Protein AF-A0AA88QWC1-F1 (afdb_monomer)

pLDDT: mean 78.71, std 14.69, range [38.91, 93.38]

Foldseek 3Di:
DLVLLVVLLVVQLVQLDPVPDDSVVLVVVLLVVLLVCLVVQCVLADDDPVSPDSSVSSVVLSSNLSSVVSVLLCLVVVPQQDVPNPANVDPVNVVVVLVVQVDQNDDGQVVSSVSVVVSGPSPPDDPVVSVCSSCVVVVVVCVVPDPDRRPSD

Mean predicted aligned error: 7.95 Å

InterPro domains:
  IPR004158 Protein of unknown function DUF247, plant [PF03140] (1-144)
  IPR004158 Protein of unknown function DUF247, plant [PTHR31170] (1-139)

Solvent-accessible surface area (backbone atoms only — not comparable to full-atom values): 9064 Å² total; per-residue (Å²): 108,69,69,56,31,50,53,35,21,52,58,40,49,68,64,48,52,57,99,85,59,63,68,65,58,60,50,47,55,53,45,52,60,38,40,79,38,30,67,68,50,52,69,72,48,78,98,56,84,89,55,78,46,52,67,64,42,16,52,51,52,49,38,56,38,34,21,51,54,35,53,37,48,41,58,72,69,62,54,70,50,54,94,84,35,74,41,78,59,28,70,66,53,34,51,51,53,56,51,55,75,68,46,71,92,80,60,78,47,51,66,57,44,51,56,55,50,72,63,41,77,74,71,87,63,55,72,67,55,38,52,47,68,72,39,46,83,56,50,77,74,41,80,88,65,73,98,62,85,73,76,87,80

Structure (mmCIF, N/CA/C/O backbone):
data_AF-A0AA88QWC1-F1
#
_entry.id   AF-A0AA88QWC1-F1
#
loop_
_atom_site.group_PDB
_atom_site.id
_atom_site.type_symbol
_atom_site.label_atom_id
_atom_site.label_alt_id
_atom_site.label_comp_id
_atom_site.label_asym_id
_atom_site.label_entity_id
_atom_site.label_seq_id
_atom_site.pdbx_PDB_ins_code
_atom_site.Cartn_x
_atom_site.Cartn_y
_atom_site.Cartn_z
_atom_site.occupancy
_atom_site.B_iso_or_equiv
_atom_site.auth_seq_id
_atom_site.auth_comp_id
_atom_site.auth_asym_id
_atom_site.auth_ato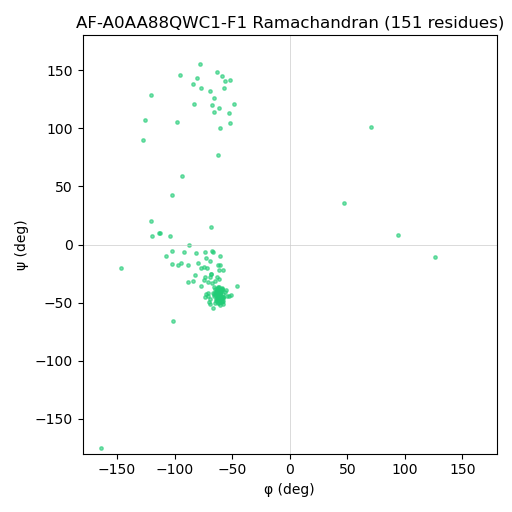m_id
_atom_site.pdbx_PDB_model_num
ATOM 1 N N . MET A 1 1 ? 11.759 3.095 7.508 1.00 86.38 1 MET A N 1
ATOM 2 C CA . MET A 1 1 ? 10.662 2.894 6.537 1.00 86.38 1 MET A CA 1
ATOM 3 C C . MET A 1 1 ? 9.615 1.939 7.098 1.00 86.38 1 MET A C 1
ATOM 5 O O . MET A 1 1 ? 8.462 2.332 7.184 1.00 86.38 1 MET A O 1
ATOM 9 N N . GLU A 1 2 ? 10.008 0.759 7.582 1.00 88.00 2 GLU A N 1
ATOM 10 C CA . GLU A 1 2 ? 9.081 -0.244 8.145 1.00 88.00 2 GLU A CA 1
ATOM 11 C C . GLU A 1 2 ? 8.137 0.273 9.246 1.00 88.00 2 GLU A C 1
ATOM 13 O O . GLU A 1 2 ? 6.931 0.049 9.178 1.00 88.00 2 GLU A O 1
ATOM 18 N N . ASP A 1 3 ? 8.624 1.062 10.208 1.00 89.56 3 ASP A N 1
ATOM 19 C CA . ASP A 1 3 ? 7.745 1.628 11.249 1.00 89.56 3 ASP A CA 1
ATOM 20 C C . ASP A 1 3 ? 6.702 2.607 10.688 1.00 89.56 3 ASP A C 1
ATOM 22 O O . ASP A 1 3 ? 5.582 2.697 11.193 1.00 89.56 3 ASP A O 1
ATOM 26 N N . GLN A 1 4 ? 7.045 3.325 9.613 1.00 88.94 4 GLN A N 1
ATOM 27 C CA . GLN A 1 4 ? 6.109 4.233 8.948 1.00 88.94 4 GLN A CA 1
ATOM 28 C C . GLN A 1 4 ? 5.032 3.448 8.201 1.00 88.94 4 GLN A C 1
ATOM 30 O O . GLN A 1 4 ? 3.854 3.781 8.323 1.00 88.94 4 GLN A O 1
ATOM 35 N N . LYS A 1 5 ? 5.404 2.360 7.514 1.00 91.06 5 LYS A N 1
ATOM 36 C CA . LYS A 1 5 ? 4.440 1.453 6.874 1.00 91.06 5 LYS A CA 1
ATOM 37 C C . LYS A 1 5 ? 3.454 0.876 7.887 1.00 91.06 5 LYS A C 1
ATOM 39 O O . LYS A 1 5 ? 2.246 0.927 7.660 1.00 91.06 5 LYS A O 1
ATOM 44 N N . LYS A 1 6 ? 3.946 0.413 9.042 1.00 91.56 6 LYS A N 1
ATOM 45 C CA . LYS A 1 6 ? 3.102 -0.080 10.145 1.00 91.56 6 LYS A CA 1
ATOM 46 C C . LYS A 1 6 ? 2.172 1.007 10.684 1.00 91.56 6 LYS A C 1
ATOM 48 O O . LYS A 1 6 ? 0.986 0.759 10.851 1.00 91.56 6 LYS A O 1
ATOM 53 N N . SER A 1 7 ? 2.676 2.226 10.892 1.00 91.00 7 SER A N 1
ATOM 54 C CA . SER A 1 7 ? 1.867 3.370 11.344 1.00 91.00 7 SER A CA 1
ATOM 55 C C . SER A 1 7 ? 0.727 3.707 10.371 1.00 91.00 7 SER A C 1
ATOM 57 O O . SER A 1 7 ? -0.426 3.877 10.776 1.00 91.00 7 SER A O 1
ATOM 59 N N . TYR A 1 8 ? 1.023 3.750 9.071 1.00 91.25 8 TYR A N 1
ATOM 60 C CA . TYR A 1 8 ? 0.027 3.968 8.021 1.00 91.25 8 TYR A CA 1
ATOM 61 C C . TYR A 1 8 ? -0.984 2.817 7.951 1.00 91.25 8 TYR A C 1
ATOM 63 O O . TYR A 1 8 ? -2.186 3.069 7.900 1.00 91.25 8 TYR A O 1
ATOM 71 N N . THR A 1 9 ? -0.512 1.572 8.043 1.00 90.88 9 THR A N 1
ATOM 72 C CA . THR A 1 9 ? -1.355 0.369 8.089 1.00 90.88 9 THR A CA 1
ATOM 73 C C . THR A 1 9 ? -2.336 0.423 9.256 1.00 90.88 9 THR A C 1
ATOM 75 O O . THR A 1 9 ? -3.541 0.324 9.040 1.00 90.88 9 THR A O 1
ATOM 78 N N . SER A 1 10 ? -1.866 0.695 10.477 1.00 88.88 10 SER A N 1
ATOM 79 C CA . SER A 1 10 ? -2.739 0.866 11.645 1.00 88.88 10 SER A CA 1
ATOM 80 C C . SER A 1 10 ? -3.754 1.991 11.444 1.00 88.88 10 SER A C 1
ATOM 82 O O . SER A 1 10 ? -4.915 1.863 11.834 1.00 88.88 10 SER A O 1
ATOM 84 N N . SER A 1 11 ? -3.350 3.089 10.795 1.00 88.12 11 SER A N 1
ATOM 85 C CA . SER A 1 11 ? -4.269 4.183 10.492 1.00 88.12 11 SER A CA 1
ATOM 86 C C . SER A 1 11 ? -5.352 3.772 9.495 1.00 88.12 11 SER A C 1
ATOM 88 O O . SER A 1 11 ? -6.485 4.224 9.655 1.00 88.12 11 SER A O 1
ATOM 90 N N . LEU A 1 12 ? -5.035 2.935 8.503 1.00 87.94 12 LEU A N 1
ATOM 91 C CA . LEU A 1 12 ? -6.021 2.380 7.578 1.00 87.94 12 LEU A CA 1
ATOM 92 C C . LEU A 1 12 ? -6.981 1.447 8.301 1.00 87.94 12 LEU A C 1
ATOM 94 O O . LEU A 1 12 ? -8.186 1.685 8.277 1.00 87.94 12 LEU A O 1
ATOM 98 N N . LEU A 1 13 ? -6.442 0.447 8.998 1.00 86.06 13 LEU A N 1
ATOM 99 C CA . LEU A 1 13 ? -7.225 -0.574 9.690 1.00 86.06 13 LEU A CA 1
ATOM 100 C C . LEU A 1 13 ? -8.167 0.038 10.733 1.00 86.06 13 LEU A C 1
ATOM 102 O O . LEU A 1 13 ? -9.333 -0.336 10.781 1.00 86.06 13 LEU A O 1
ATOM 106 N N . SER A 1 14 ? -7.731 1.065 11.474 1.00 84.00 14 SER A N 1
ATOM 107 C CA . SER A 1 14 ? -8.594 1.766 12.445 1.00 84.00 14 SER A CA 1
ATOM 108 C C . SER A 1 14 ? -9.832 2.438 11.836 1.00 84.00 14 SER A C 1
ATOM 110 O O . SER A 1 14 ? -10.752 2.783 12.569 1.00 84.00 14 SER A O 1
ATOM 112 N N . ARG A 1 15 ? -9.856 2.651 10.513 1.00 79.38 15 ARG A N 1
ATOM 113 C CA . ARG A 1 15 ? -11.019 3.185 9.787 1.00 79.38 15 ARG A CA 1
ATOM 114 C C . ARG A 1 15 ? -11.817 2.126 9.040 1.00 79.38 15 ARG A C 1
ATOM 116 O O . ARG A 1 15 ? -12.917 2.438 8.609 1.00 79.38 15 ARG A O 1
ATOM 123 N N . VAL A 1 16 ? -11.251 0.941 8.822 1.00 72.62 16 VAL A N 1
ATOM 124 C CA . VAL A 1 16 ? -11.936 -0.192 8.181 1.00 72.62 16 VAL A CA 1
ATOM 125 C C . VAL A 1 16 ? -12.766 -0.968 9.199 1.00 72.62 16 VAL A C 1
ATOM 127 O O . VAL A 1 16 ? -13.812 -1.499 8.856 1.00 72.62 16 VAL A O 1
ATOM 130 N N . ILE A 1 17 ? -12.312 -1.000 10.448 1.00 68.56 17 ILE A N 1
ATOM 131 C CA . ILE A 1 17 ? -12.942 -1.749 11.531 1.00 68.56 17 ILE A CA 1
ATOM 132 C C . ILE A 1 17 ? -14.077 -0.902 12.115 1.00 68.56 17 ILE A C 1
ATOM 134 O O . ILE A 1 17 ? -13.846 0.222 12.572 1.00 68.56 17 ILE A O 1
ATOM 138 N N . GLU A 1 18 ? -15.306 -1.424 12.083 1.00 62.50 18 GLU A N 1
ATOM 139 C CA . GLU A 1 18 ? -16.457 -0.739 12.672 1.00 62.50 18 GLU A CA 1
ATOM 140 C C . GLU A 1 18 ? -16.292 -0.582 14.197 1.00 62.50 18 GLU A C 1
ATOM 142 O O . GLU A 1 18 ? -15.693 -1.440 14.857 1.00 62.50 18 GLU A O 1
ATOM 147 N N . PRO A 1 19 ? -16.839 0.489 14.806 1.00 52.12 19 PRO A N 1
ATOM 148 C CA . PRO A 1 19 ? -16.830 0.645 16.255 1.00 52.12 19 PRO A CA 1
ATOM 149 C C . PRO A 1 19 ? -17.582 -0.515 16.935 1.00 52.12 19 PRO A C 1
ATOM 151 O O . PRO A 1 19 ? -18.808 -0.504 17.012 1.00 52.12 19 PRO A O 1
ATOM 154 N N . GLY A 1 20 ? -16.850 -1.506 17.452 1.00 54.16 20 GLY A N 1
ATOM 155 C CA . GLY A 1 20 ? -17.410 -2.653 18.181 1.00 54.16 20 GLY A CA 1
ATOM 156 C C . GLY A 1 20 ? -17.004 -4.030 17.650 1.00 54.16 20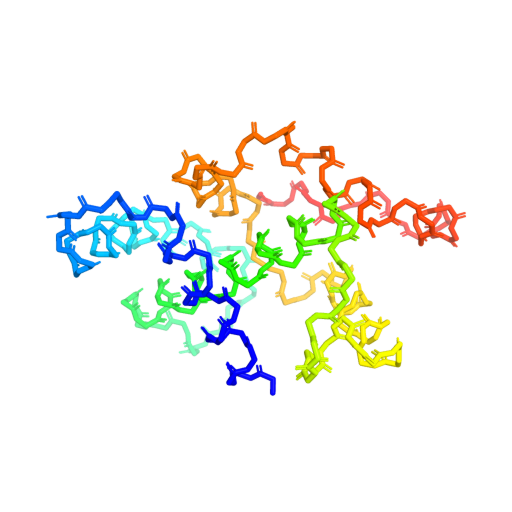 GLY A C 1
ATOM 157 O O . GLY A 1 20 ? -17.222 -5.021 18.345 1.00 54.16 20 GLY A O 1
ATOM 158 N N . GLU A 1 21 ? -16.379 -4.107 16.476 1.00 61.41 21 GLU A N 1
ATOM 159 C CA . GLU A 1 21 ? -15.810 -5.349 15.951 1.00 61.41 21 GLU A CA 1
ATOM 160 C C . GLU A 1 21 ? -14.400 -5.566 16.525 1.00 61.41 21 GLU A C 1
ATOM 162 O O . GLU A 1 21 ? -13.613 -4.625 16.667 1.00 61.41 21 GLU A O 1
ATOM 167 N N . THR A 1 22 ? -14.059 -6.798 16.918 1.00 60.75 22 THR A N 1
ATOM 168 C CA . THR A 1 22 ? -12.709 -7.087 17.423 1.00 60.75 22 THR A CA 1
ATOM 169 C C . THR A 1 22 ? -11.705 -6.950 16.286 1.00 60.75 22 THR A C 1
ATOM 171 O O . THR A 1 22 ? -11.783 -7.694 15.307 1.00 60.75 22 THR A O 1
ATOM 174 N N . THR A 1 23 ? -10.737 -6.045 16.455 1.00 68.38 23 THR A N 1
ATOM 175 C CA . THR A 1 23 ? -9.652 -5.749 15.504 1.00 68.38 23 THR A CA 1
ATOM 176 C C . THR A 1 23 ? -8.989 -6.998 14.933 1.00 68.38 23 THR A C 1
A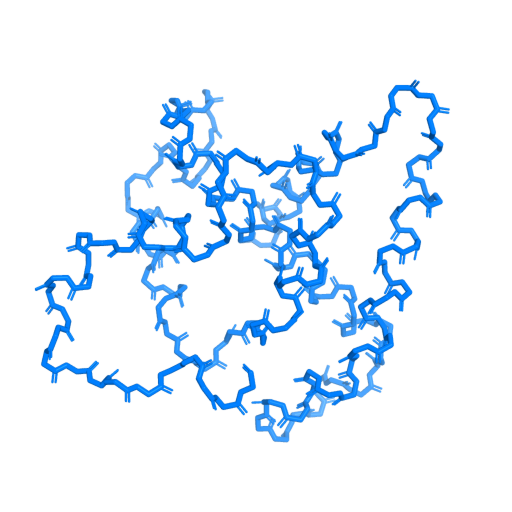TOM 178 O O . THR A 1 23 ? -8.652 -7.041 13.754 1.00 68.38 23 THR A O 1
ATOM 181 N N . ASP A 1 24 ? -8.862 -8.038 15.750 1.00 75.00 24 ASP A N 1
ATOM 182 C CA . ASP A 1 24 ? -8.120 -9.246 15.407 1.00 75.00 24 ASP A CA 1
ATOM 183 C C . ASP A 1 24 ? -8.865 -10.134 14.401 1.00 75.00 24 ASP A C 1
ATOM 185 O O . ASP A 1 24 ? -8.231 -10.791 13.581 1.00 75.00 24 ASP A O 1
ATOM 189 N N . ALA A 1 25 ? -10.203 -10.136 14.417 1.00 80.19 25 ALA A N 1
ATOM 190 C CA . ALA A 1 25 ? -11.005 -10.951 13.503 1.00 80.19 25 ALA A CA 1
ATOM 191 C C . ALA A 1 25 ? -10.999 -10.376 12.079 1.00 80.19 25 ALA A C 1
ATOM 193 O O . ALA A 1 25 ? -10.763 -11.114 11.126 1.00 80.19 25 ALA A O 1
ATOM 194 N N . ALA A 1 26 ? -11.181 -9.058 11.946 1.00 78.62 26 ALA A N 1
ATOM 195 C CA . ALA A 1 26 ? -11.133 -8.368 10.658 1.00 78.62 26 ALA A CA 1
ATOM 196 C C . ALA A 1 26 ? -9.728 -8.421 10.039 1.00 78.62 26 ALA A C 1
ATOM 198 O O . ALA A 1 26 ? -9.578 -8.700 8.850 1.00 78.62 26 ALA A O 1
ATOM 199 N N . ILE A 1 27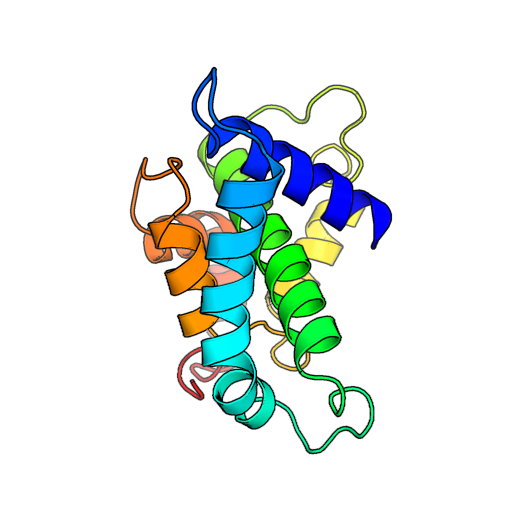 ? -8.683 -8.213 10.852 1.00 81.19 27 ILE A N 1
ATOM 200 C CA . ILE A 1 27 ? -7.295 -8.366 10.397 1.00 81.19 27 ILE A CA 1
ATOM 201 C C . ILE A 1 27 ? -7.054 -9.797 9.929 1.00 81.19 27 ILE A C 1
ATOM 203 O O . ILE A 1 27 ? -6.507 -9.985 8.849 1.00 81.19 27 ILE A O 1
ATOM 207 N N . LYS A 1 28 ? -7.505 -10.799 10.692 1.00 85.75 28 LYS A N 1
ATOM 208 C CA . LYS A 1 28 ? -7.367 -12.201 10.303 1.00 85.75 28 LYS A CA 1
ATOM 209 C C . LYS A 1 28 ? -8.085 -12.512 8.989 1.00 85.75 28 LYS A C 1
ATOM 211 O O . LYS A 1 28 ? -7.479 -13.141 8.134 1.00 85.75 28 LYS A O 1
ATOM 216 N N . GLU A 1 29 ? -9.317 -12.041 8.792 1.00 87.38 29 GLU A N 1
ATOM 217 C CA . GLU A 1 29 ? -10.040 -12.255 7.530 1.00 87.38 29 GLU A CA 1
ATOM 218 C C . GLU A 1 29 ? -9.278 -11.664 6.335 1.00 87.38 29 GLU A C 1
ATOM 220 O O . GLU A 1 29 ? -9.144 -12.310 5.294 1.00 87.38 29 GLU A O 1
ATOM 225 N N . ILE A 1 30 ? -8.761 -10.440 6.475 1.00 87.62 30 ILE A N 1
ATOM 226 C CA . ILE A 1 30 ? -7.978 -9.798 5.417 1.00 87.62 30 ILE A CA 1
ATOM 227 C C . ILE A 1 30 ? -6.691 -10.592 5.168 1.00 87.62 30 ILE A C 1
ATOM 229 O O . ILE A 1 30 ? -6.392 -10.894 4.013 1.00 87.62 30 ILE A O 1
ATOM 233 N N . THR A 1 31 ? -5.964 -10.971 6.223 1.00 89.31 31 THR A N 1
ATOM 234 C CA . THR A 1 31 ? -4.744 -11.785 6.124 1.00 89.31 31 THR A CA 1
ATOM 235 C C . THR A 1 31 ? -5.010 -13.113 5.425 1.00 89.31 31 THR A C 1
ATOM 237 O O . THR A 1 31 ? -4.262 -13.453 4.515 1.00 89.31 31 THR A O 1
ATOM 240 N N . ASP A 1 32 ? -6.087 -13.822 5.770 1.00 91.88 32 ASP A N 1
ATOM 241 C CA . ASP A 1 32 ? -6.454 -15.099 5.149 1.00 91.88 32 ASP A CA 1
ATOM 242 C C . ASP A 1 32 ? -6.705 -14.920 3.634 1.00 91.88 32 ASP A C 1
ATOM 244 O O . ASP A 1 32 ? -6.191 -15.691 2.826 1.00 91.88 32 ASP A O 1
ATOM 248 N N . LYS A 1 33 ? -7.373 -13.836 3.202 1.00 91.62 33 LYS A N 1
ATOM 249 C CA . LYS A 1 33 ? -7.560 -13.559 1.758 1.00 91.62 33 LYS A CA 1
ATOM 250 C C . LYS A 1 33 ? -6.273 -13.170 1.030 1.00 91.62 33 LYS A C 1
ATOM 252 O O . LYS A 1 33 ? -6.183 -13.364 -0.185 1.00 91.62 33 LYS A O 1
ATOM 257 N N . ILE A 1 34 ? -5.300 -12.580 1.725 1.00 92.75 34 ILE A N 1
ATOM 258 C CA . ILE A 1 34 ? -3.971 -12.322 1.151 1.00 92.75 34 ILE A CA 1
ATOM 259 C C . ILE A 1 34 ? -3.145 -13.607 1.107 1.00 92.75 34 ILE A C 1
ATOM 261 O O . ILE A 1 34 ? -2.434 -13.831 0.129 1.00 92.75 34 ILE A O 1
ATOM 265 N N . LEU A 1 35 ? -3.287 -14.479 2.104 1.00 93.38 35 LEU A N 1
ATOM 266 C CA . LEU A 1 35 ? -2.654 -15.791 2.139 1.00 93.38 35 LEU A CA 1
ATOM 267 C C . LEU A 1 35 ? -3.119 -16.666 0.970 1.00 93.38 35 LEU A C 1
ATOM 269 O O . LEU A 1 35 ? -2.283 -17.231 0.270 1.00 93.38 35 LEU A O 1
ATOM 273 N N . ASP A 1 36 ? -4.418 -16.663 0.659 1.00 93.19 36 ASP A N 1
ATOM 274 C CA . ASP A 1 36 ? -4.983 -17.332 -0.526 1.00 93.19 36 ASP A CA 1
ATOM 275 C C . ASP A 1 36 ? -4.366 -16.843 -1.851 1.00 93.19 36 ASP A C 1
ATOM 277 O O . ASP A 1 36 ? -4.409 -17.528 -2.871 1.00 93.19 36 ASP A O 1
ATOM 281 N N . LYS A 1 37 ? -3.786 -15.641 -1.841 1.00 89.75 37 LYS A N 1
ATOM 282 C CA . LYS A 1 37 ? -3.157 -14.971 -2.984 1.00 89.75 37 LYS A CA 1
ATOM 283 C C . LYS A 1 37 ? -1.633 -15.045 -2.961 1.00 89.75 37 LYS A C 1
ATOM 285 O O . LYS A 1 37 ? -1.002 -14.607 -3.922 1.00 89.75 37 LYS A O 1
ATOM 290 N N . ALA A 1 38 ? -1.035 -15.586 -1.900 1.00 88.88 38 ALA A N 1
ATOM 291 C CA . ALA A 1 38 ? 0.406 -15.580 -1.675 1.00 88.88 38 ALA A CA 1
ATOM 292 C C . ALA A 1 38 ? 1.166 -16.315 -2.787 1.00 88.88 38 ALA A C 1
ATOM 294 O O . ALA A 1 38 ? 2.153 -15.796 -3.300 1.00 88.88 38 ALA A O 1
ATOM 295 N N . ALA A 1 39 ? 0.690 -17.481 -3.228 1.00 87.38 39 ALA A N 1
ATOM 296 C CA . ALA A 1 39 ? 1.349 -18.240 -4.291 1.00 87.38 39 ALA A CA 1
ATOM 297 C C . ALA A 1 39 ? 1.365 -17.478 -5.630 1.00 87.38 39 ALA A C 1
ATOM 299 O O . ALA A 1 39 ? 2.4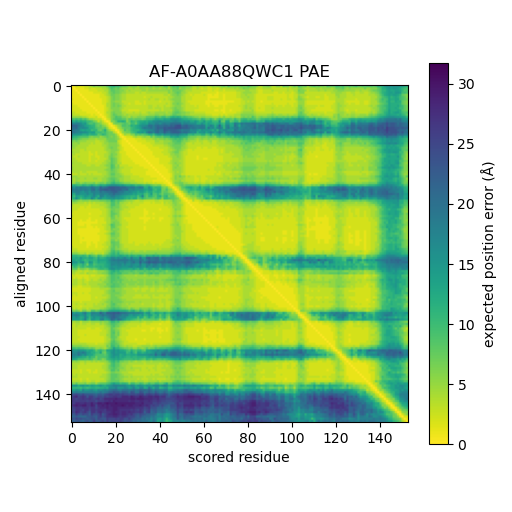20 -17.330 -6.254 1.00 87.38 39 ALA A O 1
ATOM 300 N N . ASP A 1 40 ? 0.216 -16.929 -6.035 1.00 87.88 40 ASP A N 1
ATOM 301 C CA . ASP A 1 40 ? 0.096 -16.125 -7.255 1.00 87.88 40 ASP A CA 1
ATOM 302 C C . ASP A 1 40 ? 0.950 -14.857 -7.156 1.00 87.88 40 ASP A C 1
ATOM 304 O O . ASP A 1 40 ? 1.668 -14.498 -8.092 1.00 87.88 40 ASP A O 1
ATOM 308 N N . ALA A 1 41 ? 0.938 -14.201 -5.994 1.00 88.19 41 ALA A N 1
ATOM 309 C CA . ALA A 1 41 ? 1.714 -12.992 -5.766 1.00 88.19 41 ALA A CA 1
ATOM 310 C C . ALA A 1 41 ? 3.211 -13.286 -5.825 1.00 88.19 41 ALA A C 1
ATOM 312 O O . ALA A 1 41 ? 3.951 -12.543 -6.462 1.00 88.19 41 ALA A O 1
ATOM 313 N N . ARG A 1 42 ? 3.654 -14.412 -5.259 1.00 86.25 42 ARG A N 1
ATOM 314 C CA . ARG A 1 42 ? 5.045 -14.867 -5.315 1.00 86.25 42 ARG A CA 1
ATOM 315 C C . ARG A 1 42 ? 5.498 -15.119 -6.749 1.00 86.25 42 ARG A C 1
ATOM 317 O O . ARG A 1 42 ? 6.626 -14.777 -7.085 1.00 86.25 42 ARG A O 1
ATOM 324 N N . SER A 1 43 ? 4.619 -15.640 -7.609 1.00 84.88 43 SER A N 1
ATOM 325 C CA . SER A 1 43 ? 4.926 -15.863 -9.031 1.00 84.88 43 SER A CA 1
ATOM 326 C C . SER A 1 43 ? 5.242 -14.573 -9.807 1.00 84.88 43 SER A C 1
ATOM 328 O O . SER A 1 43 ? 5.861 -14.626 -10.871 1.00 84.88 43 SER A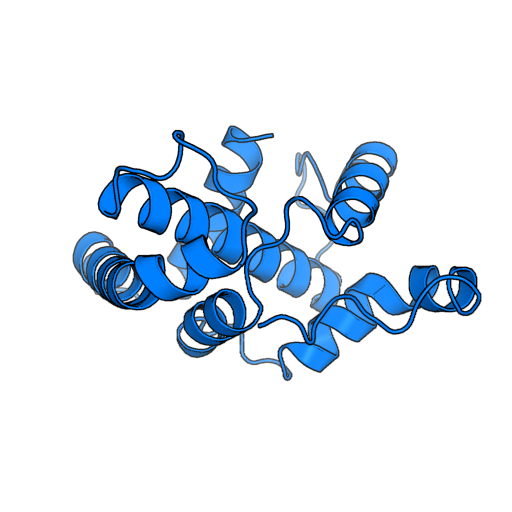 O 1
ATOM 330 N N . CYS A 1 44 ? 4.869 -13.409 -9.262 1.00 82.94 44 CYS A N 1
ATOM 331 C CA . CYS A 1 44 ? 5.187 -12.103 -9.833 1.00 82.94 44 CYS A CA 1
ATOM 332 C C . CYS A 1 44 ? 6.639 -11.672 -9.570 1.00 82.94 44 CYS A C 1
ATOM 334 O O . CYS A 1 44 ? 7.153 -10.805 -10.281 1.00 82.94 44 CYS A O 1
ATOM 336 N N . TYR A 1 45 ? 7.296 -12.259 -8.566 1.00 79.88 45 TYR A N 1
ATOM 337 C CA . TYR A 1 45 ? 8.673 -11.953 -8.195 1.00 79.88 45 TYR A CA 1
ATOM 338 C C . TYR A 1 45 ? 9.634 -12.940 -8.864 1.00 79.88 45 TYR A C 1
ATOM 340 O O . TYR A 1 45 ? 9.324 -14.116 -9.066 1.00 79.88 45 TYR A O 1
ATOM 348 N N . ALA A 1 46 ? 10.831 -12.467 -9.224 1.00 73.69 46 ALA A N 1
ATOM 349 C CA . ALA A 1 46 ? 11.907 -13.373 -9.620 1.00 73.69 46 ALA A CA 1
ATOM 350 C C . ALA A 1 46 ? 12.201 -14.333 -8.455 1.00 73.69 46 ALA A C 1
ATOM 352 O O . ALA A 1 46 ? 12.089 -13.925 -7.306 1.00 73.69 46 ALA A O 1
ATOM 353 N N . ALA A 1 47 ? 12.561 -15.589 -8.742 1.00 62.50 47 ALA A N 1
ATOM 354 C CA . ALA A 1 47 ? 12.729 -16.625 -7.722 1.00 62.50 47 ALA A CA 1
ATOM 355 C C . ALA A 1 47 ? 13.655 -16.167 -6.574 1.00 62.50 47 ALA A C 1
ATOM 357 O O . ALA A 1 47 ? 14.878 -16.119 -6.726 1.00 62.50 47 ALA A O 1
ATOM 358 N N . THR A 1 48 ? 13.061 -15.837 -5.427 1.00 62.44 48 THR A N 1
ATOM 359 C CA . THR A 1 48 ? 13.740 -15.391 -4.208 1.00 62.44 48 THR A CA 1
ATOM 360 C C . THR A 1 48 ? 13.413 -16.352 -3.070 1.00 62.44 48 THR A C 1
ATOM 362 O O . THR A 1 48 ? 12.257 -16.651 -2.793 1.00 62.44 48 THR A O 1
ATOM 365 N N . HIS A 1 49 ? 14.456 -16.829 -2.389 1.00 59.47 49 HIS A N 1
ATOM 366 C CA . HIS A 1 49 ? 14.346 -17.792 -1.285 1.00 59.47 49 HIS A CA 1
ATOM 367 C C . HIS A 1 49 ? 13.780 -17.144 -0.002 1.00 59.47 49 HIS A C 1
ATOM 369 O O . HIS A 1 49 ? 13.422 -17.823 0.952 1.00 59.47 49 HIS A O 1
ATOM 375 N N . GLU A 1 50 ? 13.688 -15.810 0.040 1.00 59.78 50 GLU A N 1
ATOM 376 C CA . GLU A 1 50 ? 13.131 -15.045 1.167 1.00 59.78 50 GLU A CA 1
ATOM 377 C C . GLU A 1 50 ? 11.600 -15.135 1.264 1.00 59.78 50 GLU A C 1
ATOM 379 O O . GLU A 1 50 ? 11.013 -14.645 2.228 1.00 59.78 50 GLU A O 1
ATOM 384 N N . LEU A 1 51 ? 10.951 -15.763 0.278 1.00 66.19 51 LEU A N 1
ATOM 385 C CA . LEU A 1 51 ? 9.499 -15.851 0.175 1.00 66.19 51 LEU A CA 1
ATOM 386 C C . LEU A 1 51 ? 8.947 -17.227 0.564 1.00 66.19 51 LEU A C 1
ATOM 388 O O . LEU A 1 51 ? 7.755 -17.430 0.389 1.00 66.19 51 LEU A O 1
ATOM 392 N N . ASP A 1 52 ? 9.749 -18.158 1.084 1.00 73.75 52 ASP A N 1
ATOM 393 C CA . ASP A 1 52 ? 9.325 -19.555 1.315 1.00 73.75 52 ASP A CA 1
ATOM 394 C C . ASP A 1 52 ? 8.287 -19.735 2.447 1.00 73.75 52 ASP A C 1
ATOM 396 O O . ASP A 1 52 ? 7.653 -20.784 2.545 1.00 73.75 52 ASP A O 1
ATOM 400 N N . ASP A 1 53 ? 8.074 -18.716 3.286 1.00 87.56 53 ASP A N 1
ATOM 401 C CA . ASP A 1 53 ? 7.033 -18.695 4.322 1.00 87.56 53 ASP A CA 1
ATOM 402 C C . ASP A 1 53 ? 5.800 -17.927 3.821 1.00 87.56 53 ASP A C 1
ATOM 404 O O . ASP A 1 53 ? 5.814 -16.696 3.730 1.00 87.56 53 ASP A O 1
ATOM 408 N N . ASP A 1 54 ? 4.730 -18.655 3.486 1.00 86.19 54 ASP A N 1
ATOM 409 C CA . ASP A 1 54 ? 3.473 -18.089 2.980 1.00 86.19 54 ASP A CA 1
ATOM 410 C C . ASP A 1 54 ? 2.825 -17.101 3.957 1.00 86.19 54 ASP A C 1
ATOM 412 O O . ASP A 1 54 ? 2.310 -16.070 3.525 1.00 86.19 54 ASP A O 1
ATOM 416 N N . ILE A 1 55 ? 2.875 -17.382 5.263 1.00 88.69 55 ILE A N 1
ATOM 417 C CA . ILE A 1 55 ? 2.246 -16.536 6.284 1.00 88.69 55 ILE A CA 1
ATOM 418 C C . ILE A 1 55 ? 3.003 -15.219 6.366 1.00 88.69 55 ILE A C 1
ATOM 420 O O . ILE A 1 55 ? 2.415 -14.146 6.231 1.00 88.69 55 ILE A O 1
ATOM 424 N N . ARG A 1 56 ? 4.327 -15.295 6.511 1.00 87.88 56 ARG A N 1
ATOM 425 C CA . ARG A 1 56 ? 5.172 -14.102 6.571 1.00 87.88 56 ARG A CA 1
ATOM 426 C C . ARG A 1 56 ? 5.100 -13.296 5.275 1.00 87.88 56 ARG A C 1
ATOM 428 O O . ARG A 1 56 ? 5.110 -12.068 5.315 1.00 87.88 56 ARG A O 1
ATOM 435 N N . PHE A 1 57 ? 5.009 -13.961 4.125 1.00 88.94 57 PHE A N 1
ATOM 436 C CA . PHE A 1 57 ? 4.839 -13.284 2.843 1.00 88.94 57 PHE A CA 1
ATOM 437 C C . PHE A 1 57 ? 3.493 -12.563 2.746 1.00 88.94 57 PHE A C 1
ATOM 439 O O . PHE A 1 57 ? 3.454 -11.396 2.353 1.00 88.94 57 PHE A O 1
ATOM 446 N N . ALA A 1 58 ? 2.404 -13.207 3.168 1.00 90.69 58 ALA A N 1
ATOM 447 C CA . ALA A 1 58 ? 1.088 -12.583 3.216 1.00 90.69 58 ALA A CA 1
ATOM 448 C C . ALA A 1 58 ? 1.057 -11.369 4.160 1.00 90.69 58 ALA A C 1
ATOM 450 O O . ALA A 1 58 ? 0.496 -10.333 3.804 1.00 90.69 58 ALA A O 1
ATOM 451 N N . GLU A 1 59 ? 1.713 -11.447 5.322 1.00 90.44 59 GLU A N 1
ATOM 452 C CA . GLU A 1 59 ? 1.863 -10.311 6.240 1.00 90.44 59 GLU A CA 1
ATOM 453 C C . GLU A 1 59 ? 2.619 -9.140 5.594 1.00 90.44 59 GLU A C 1
ATOM 455 O O . GLU A 1 59 ? 2.198 -7.988 5.729 1.00 90.44 59 GLU A O 1
ATOM 460 N N . MET A 1 60 ? 3.700 -9.416 4.855 1.00 90.56 60 MET A N 1
ATOM 461 C CA . MET A 1 60 ? 4.443 -8.383 4.121 1.00 90.56 60 MET A CA 1
ATOM 462 C C . MET A 1 60 ? 3.567 -7.715 3.054 1.00 90.56 60 MET A C 1
ATOM 464 O O . MET A 1 60 ? 3.488 -6.487 3.011 1.00 90.56 60 MET A O 1
ATOM 468 N N . LEU A 1 61 ? 2.842 -8.504 2.253 1.00 91.44 61 LEU A N 1
ATOM 469 C CA . LEU A 1 61 ? 1.902 -7.995 1.247 1.00 91.44 61 LEU A CA 1
ATOM 470 C C . LEU A 1 61 ? 0.785 -7.145 1.869 1.00 91.44 61 LEU A C 1
ATOM 472 O O . LEU A 1 61 ? 0.405 -6.114 1.308 1.00 91.44 61 LEU A O 1
ATOM 476 N N . LEU A 1 62 ? 0.265 -7.555 3.029 1.00 91.94 62 LEU A N 1
ATOM 477 C CA . LEU A 1 62 ? -0.769 -6.819 3.752 1.00 91.94 62 LEU A CA 1
ATOM 478 C C . LEU A 1 62 ? -0.247 -5.465 4.234 1.00 91.94 62 LEU A C 1
ATOM 480 O O . LEU A 1 62 ? -0.897 -4.448 3.988 1.00 91.94 62 LEU A O 1
ATOM 484 N N . VAL A 1 63 ? 0.911 -5.435 4.900 1.00 92.44 63 VAL A N 1
ATOM 485 C CA . VAL A 1 63 ? 1.502 -4.198 5.439 1.00 92.44 63 VAL A CA 1
ATOM 486 C C . VAL A 1 63 ? 1.861 -3.233 4.315 1.00 92.44 63 VAL A C 1
ATOM 488 O O . VAL A 1 63 ? 1.490 -2.058 4.366 1.00 92.44 63 VAL A O 1
ATOM 491 N N . ASP A 1 64 ? 2.540 -3.717 3.277 1.00 91.56 64 ASP A N 1
ATOM 492 C CA . ASP A 1 64 ? 2.934 -2.872 2.155 1.00 91.56 64 ASP A CA 1
ATOM 493 C C . ASP A 1 64 ? 1.698 -2.362 1.397 1.00 91.56 64 ASP A C 1
ATOM 495 O O . ASP A 1 64 ? 1.633 -1.192 1.010 1.00 91.56 64 ASP A O 1
ATOM 499 N N . GLY A 1 65 ? 0.670 -3.200 1.237 1.00 91.81 65 GLY A N 1
ATOM 500 C CA . GLY A 1 65 ? -0.532 -2.838 0.497 1.00 91.81 65 GLY A CA 1
ATOM 501 C C . GLY A 1 65 ? -1.398 -1.844 1.258 1.00 91.81 65 GLY A C 1
ATOM 502 O O . GLY A 1 65 ? -1.839 -0.844 0.689 1.00 91.81 65 GLY A O 1
ATOM 503 N N . CYS A 1 66 ? -1.575 -2.048 2.564 1.00 92.00 66 CYS A N 1
ATOM 504 C CA . CYS A 1 66 ? -2.265 -1.094 3.427 1.00 92.00 66 CYS A CA 1
ATOM 505 C C . CYS A 1 66 ? -1.525 0.247 3.495 1.00 92.00 66 CYS A C 1
ATOM 507 O O . CYS A 1 66 ? -2.164 1.300 3.477 1.00 92.00 66 CYS A O 1
ATOM 509 N N . PHE A 1 67 ? -0.189 0.229 3.526 1.00 92.62 67 PHE A N 1
ATOM 510 C CA . PHE A 1 67 ? 0.618 1.442 3.450 1.00 92.62 67 PHE A CA 1
ATOM 511 C C . PHE A 1 67 ? 0.347 2.232 2.162 1.00 92.62 67 PHE A C 1
ATOM 513 O O . PHE A 1 67 ? 0.067 3.431 2.234 1.00 92.62 67 PHE A O 1
ATOM 520 N N . ILE A 1 68 ? 0.381 1.568 0.999 1.00 91.81 68 ILE A N 1
ATOM 521 C CA . ILE A 1 68 ? 0.119 2.209 -0.298 1.00 91.81 68 ILE A CA 1
ATOM 522 C C . ILE A 1 68 ? -1.293 2.793 -0.330 1.00 91.81 68 ILE A C 1
ATOM 524 O O . ILE A 1 68 ? -1.460 3.966 -0.663 1.00 91.81 68 ILE A O 1
ATOM 528 N N . LEU A 1 69 ? -2.308 2.013 0.052 1.00 91.12 69 LEU A N 1
ATOM 529 C CA . LEU A 1 69 ? -3.698 2.473 0.051 1.00 91.12 69 LEU A CA 1
ATOM 530 C C . LEU A 1 69 ? -3.909 3.675 0.978 1.00 91.12 69 LEU A C 1
ATOM 532 O O . LEU A 1 69 ? -4.595 4.626 0.600 1.00 91.12 69 LEU A O 1
ATOM 536 N N . GLU A 1 70 ? -3.285 3.680 2.157 1.00 91.31 70 GLU A N 1
ATOM 537 C CA . GLU A 1 70 ? -3.374 4.819 3.068 1.00 91.31 70 GLU A CA 1
ATOM 538 C C . GLU A 1 70 ? -2.698 6.071 2.507 1.00 91.31 70 GLU A C 1
ATOM 540 O O . GLU A 1 70 ? -3.229 7.180 2.604 1.00 91.31 70 GLU A O 1
ATOM 545 N N . LEU A 1 71 ? -1.526 5.904 1.895 1.00 91.12 71 LEU A N 1
ATOM 546 C CA . LEU A 1 71 ? -0.799 7.005 1.279 1.00 91.12 71 LEU A CA 1
ATOM 547 C C . LEU A 1 71 ? -1.607 7.629 0.129 1.00 91.12 71 LEU A C 1
ATOM 549 O O . LEU A 1 71 ? -1.736 8.855 0.060 1.00 91.12 71 LEU A O 1
ATOM 553 N N . LEU A 1 72 ? -2.199 6.790 -0.730 1.00 89.38 72 LEU A N 1
ATOM 554 C CA . LEU A 1 72 ? -3.088 7.203 -1.818 1.00 89.38 72 LEU A CA 1
ATOM 555 C C . LEU A 1 72 ? -4.320 7.955 -1.291 1.00 89.38 72 LEU A C 1
ATOM 557 O O . LEU A 1 72 ? -4.665 9.024 -1.801 1.00 89.38 72 LEU A O 1
ATOM 561 N N . TYR A 1 73 ? -4.957 7.432 -0.243 1.00 88.75 73 TYR A N 1
ATOM 562 C CA . TYR A 1 73 ? -6.132 8.051 0.360 1.00 88.75 73 TYR A CA 1
ATOM 563 C C . TYR A 1 73 ? -5.840 9.437 0.941 1.00 88.75 73 TYR A C 1
ATOM 565 O O . TYR A 1 73 ? -6.550 10.403 0.641 1.00 88.75 73 TYR A O 1
ATOM 573 N N . ARG A 1 74 ? -4.785 9.558 1.757 1.00 88.50 74 ARG A N 1
ATOM 574 C CA . ARG A 1 74 ? -4.395 10.838 2.371 1.00 88.50 74 ARG A CA 1
ATOM 575 C C . ARG A 1 74 ? -4.060 11.886 1.317 1.00 88.50 74 ARG A C 1
ATOM 577 O O . ARG A 1 74 ? -4.488 13.035 1.442 1.00 88.50 74 ARG A O 1
ATOM 584 N N . TRP A 1 75 ? -3.367 11.480 0.250 1.00 86.75 75 TRP A N 1
ATOM 585 C CA . TRP A 1 75 ? -3.108 12.344 -0.900 1.00 86.75 75 TRP A CA 1
ATOM 586 C C . TRP A 1 75 ? -4.406 12.848 -1.535 1.00 86.75 75 TRP A C 1
ATOM 588 O O . TRP A 1 75 ? -4.569 14.051 -1.744 1.00 86.75 75 TRP A O 1
ATOM 598 N N . GLN A 1 76 ? -5.361 11.948 -1.796 1.00 85.00 76 GLN A N 1
ATOM 599 C CA . GLN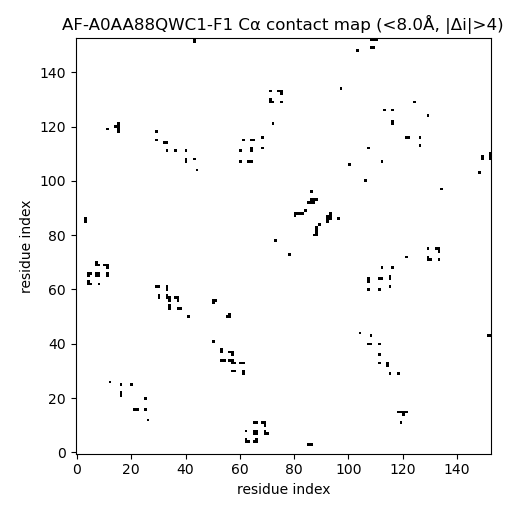 A 1 76 ? -6.627 12.314 -2.427 1.00 85.00 76 GLN A CA 1
ATOM 600 C C . GLN A 1 76 ? -7.447 13.280 -1.567 1.00 85.00 76 GLN A C 1
ATOM 602 O O . GLN A 1 76 ? -8.015 14.248 -2.080 1.00 85.00 76 GLN A O 1
ATOM 607 N N . LYS A 1 77 ? -7.495 13.050 -0.253 1.00 83.50 77 LYS A N 1
ATOM 608 C CA . LYS A 1 77 ? -8.189 13.940 0.684 1.00 83.50 77 LYS A CA 1
ATOM 609 C C . LYS A 1 77 ? -7.539 15.315 0.803 1.00 83.50 77 LYS A C 1
ATOM 611 O O . LYS A 1 77 ? -8.124 16.180 1.452 1.00 83.50 77 LYS A O 1
ATOM 616 N N . LYS A 1 78 ? -6.374 15.526 0.170 1.00 75.31 78 LYS A N 1
ATOM 617 C CA . LYS A 1 78 ? -5.499 16.680 0.401 1.00 75.31 78 LYS A CA 1
ATOM 618 C C . LYS A 1 78 ? -5.305 16.889 1.897 1.00 75.31 78 LYS A C 1
ATOM 620 O O . LYS A 1 78 ? -5.289 18.028 2.362 1.00 75.31 78 LYS A O 1
ATOM 625 N N . ASP A 1 79 ? -5.244 15.780 2.639 1.00 69.44 79 ASP A N 1
ATOM 626 C CA . ASP A 1 79 ? -5.098 15.841 4.078 1.00 69.44 79 ASP A CA 1
ATOM 627 C C . ASP A 1 79 ? -3.764 16.536 4.323 1.00 69.44 79 ASP A C 1
ATOM 629 O O . ASP A 1 79 ? -2.717 16.088 3.839 1.00 69.44 79 ASP A O 1
ATOM 633 N N . HIS A 1 80 ? -3.813 17.705 4.965 1.00 62.44 80 HIS A N 1
ATOM 634 C CA . HIS A 1 80 ? -2.586 18.391 5.321 1.00 62.44 80 HIS A CA 1
ATOM 635 C C . HIS A 1 80 ? -1.785 17.417 6.177 1.00 62.44 80 HIS A C 1
ATOM 637 O O . HIS A 1 80 ? -2.380 16.792 7.061 1.00 62.44 80 HIS A O 1
ATOM 643 N N . PRO A 1 81 ? -0.472 17.258 5.930 1.00 68.75 81 PRO A N 1
ATOM 644 C CA . PRO A 1 81 ? 0.322 16.317 6.692 1.00 68.75 81 PRO A CA 1
ATOM 645 C C . PRO A 1 81 ? 0.045 16.544 8.169 1.00 68.75 81 PRO A C 1
ATOM 647 O O . PRO A 1 81 ? 0.214 17.665 8.668 1.00 68.75 81 PRO A O 1
ATOM 650 N N . LYS A 1 82 ? -0.447 15.506 8.857 1.00 68.38 82 LYS A N 1
ATOM 651 C CA . LYS A 1 82 ? -0.651 15.599 10.301 1.00 68.38 82 LYS A CA 1
ATOM 652 C C . LYS A 1 82 ? 0.659 16.090 10.901 1.00 68.38 82 LYS A C 1
ATOM 654 O O . LYS A 1 82 ? 1.736 15.720 10.432 1.00 68.38 82 LYS A O 1
ATOM 659 N N . LYS A 1 83 ? 0.590 16.947 11.917 1.00 67.56 83 LYS A N 1
ATOM 660 C CA . LYS A 1 83 ? 1.797 17.446 12.582 1.00 67.56 83 LYS A CA 1
ATOM 661 C C . LYS A 1 83 ? 2.658 16.246 13.006 1.00 67.56 83 LYS A C 1
ATOM 663 O O . LYS A 1 83 ? 2.230 15.468 13.852 1.00 67.56 83 LYS A O 1
ATOM 668 N N . GLY A 1 84 ? 3.837 16.097 12.398 1.00 72.50 84 GLY A N 1
ATOM 669 C CA . GLY A 1 84 ? 4.734 14.958 12.626 1.00 72.50 84 GLY A CA 1
ATOM 670 C C . GLY A 1 84 ? 4.611 13.778 11.648 1.00 72.50 84 GLY A C 1
ATOM 671 O O . GLY A 1 84 ? 5.240 12.755 11.896 1.00 72.50 84 GLY A O 1
ATOM 672 N N . ASP A 1 85 ? 3.849 13.880 10.552 1.00 84.81 85 ASP A N 1
ATOM 673 C CA . ASP A 1 85 ? 3.852 12.863 9.489 1.00 84.81 85 ASP A CA 1
ATOM 674 C C . ASP A 1 85 ? 5.221 12.831 8.794 1.00 84.81 85 ASP A C 1
ATOM 676 O O . ASP A 1 85 ? 5.631 13.801 8.154 1.00 84.81 85 ASP A O 1
ATOM 680 N N . ALA A 1 86 ? 5.941 11.717 8.938 1.00 86.62 86 ALA A N 1
ATOM 681 C CA . ALA A 1 86 ? 7.313 11.595 8.459 1.00 86.62 86 ALA A CA 1
ATOM 682 C C . ALA A 1 86 ? 7.428 11.519 6.928 1.00 86.62 86 ALA A C 1
ATOM 684 O O . ALA A 1 86 ? 8.508 11.782 6.400 1.00 86.62 86 ALA A O 1
ATOM 685 N N . ILE A 1 87 ? 6.348 11.151 6.227 1.00 89.38 87 ILE A N 1
ATOM 686 C CA . ILE A 1 87 ? 6.346 10.987 4.770 1.00 89.38 87 ILE A CA 1
ATOM 687 C C . ILE A 1 87 ? 5.698 12.209 4.133 1.00 89.38 87 ILE A C 1
ATOM 689 O O . ILE A 1 87 ? 6.387 12.993 3.492 1.00 89.38 87 ILE A O 1
ATOM 693 N N . LEU A 1 88 ? 4.400 12.434 4.351 1.00 87.81 88 LEU A N 1
ATOM 694 C CA . LEU A 1 88 ? 3.689 13.546 3.709 1.00 87.81 88 LEU A CA 1
ATOM 695 C C . LEU A 1 88 ? 4.161 14.913 4.224 1.00 87.81 88 LEU A C 1
ATOM 697 O O . LEU A 1 88 ? 4.067 15.906 3.506 1.00 87.81 88 LEU A O 1
ATOM 701 N N . GLY A 1 89 ? 4.688 14.975 5.451 1.00 87.31 89 GLY A N 1
ATOM 702 C CA . GLY A 1 89 ? 5.211 16.203 6.053 1.00 87.31 89 GLY A CA 1
ATOM 703 C C . GLY A 1 89 ? 6.633 16.559 5.619 1.00 87.31 89 GLY A C 1
ATOM 704 O O . GLY A 1 89 ? 7.106 17.645 5.951 1.00 87.31 89 GLY A O 1
ATOM 705 N N . ASN A 1 90 ? 7.315 15.679 4.878 1.00 89.69 90 ASN A N 1
ATOM 706 C CA . ASN A 1 90 ? 8.668 15.901 4.383 1.00 89.69 90 ASN A CA 1
ATOM 707 C C . ASN A 1 90 ? 8.717 15.702 2.865 1.00 89.69 90 ASN A C 1
ATOM 709 O O . ASN A 1 90 ? 8.698 14.579 2.373 1.00 89.69 90 ASN A O 1
ATOM 713 N N . THR A 1 91 ? 8.843 16.802 2.121 1.00 87.50 91 THR A N 1
ATOM 714 C CA . THR A 1 91 ? 8.826 16.792 0.651 1.00 87.50 91 THR A CA 1
ATOM 715 C C . THR A 1 91 ? 9.861 15.852 0.031 1.00 87.50 91 THR A C 1
ATOM 717 O O . THR A 1 91 ? 9.546 15.204 -0.960 1.00 87.50 91 THR A O 1
ATOM 720 N N . LEU A 1 92 ? 11.075 15.760 0.585 1.00 89.06 92 LEU A N 1
ATOM 721 C CA . LEU A 1 92 ? 12.120 14.895 0.023 1.00 89.06 92 LEU A CA 1
ATOM 722 C C . LEU A 1 92 ? 11.771 13.420 0.230 1.00 89.06 92 LEU A C 1
ATOM 724 O O . LEU A 1 92 ? 11.713 12.671 -0.737 1.00 89.06 92 LEU A O 1
ATOM 728 N N . VAL A 1 93 ? 11.411 13.043 1.461 1.00 91.06 93 VAL A N 1
ATOM 729 C CA . VAL A 1 93 ? 10.995 11.667 1.786 1.00 91.06 93 VAL A CA 1
ATOM 730 C C . VAL A 1 93 ? 9.757 11.268 0.989 1.00 91.06 93 VAL A C 1
ATOM 732 O O . VAL A 1 93 ? 9.681 10.154 0.481 1.00 91.06 93 VAL A O 1
ATOM 735 N N . PHE A 1 94 ? 8.789 12.176 0.843 1.00 89.50 94 PHE A N 1
ATOM 736 C CA . PHE A 1 94 ? 7.623 11.945 0.003 1.00 89.50 94 PHE A CA 1
ATOM 737 C C . PHE A 1 94 ? 8.017 11.657 -1.445 1.00 89.50 94 PHE A C 1
ATOM 739 O O . PHE A 1 94 ? 7.519 10.691 -2.011 1.00 89.50 94 PHE A O 1
ATOM 746 N N . LEU A 1 95 ? 8.888 12.473 -2.050 1.00 87.81 95 LEU A N 1
ATOM 747 C CA . LEU A 1 95 ? 9.332 12.274 -3.431 1.00 87.81 95 LEU A CA 1
ATOM 748 C C . LEU A 1 95 ? 10.098 10.960 -3.605 1.00 87.81 95 LEU A C 1
ATOM 750 O O . LEU A 1 95 ? 9.847 10.268 -4.590 1.00 87.81 95 LEU A O 1
ATOM 754 N N . ASP A 1 96 ? 10.946 10.595 -2.644 1.00 88.44 96 ASP A N 1
ATOM 755 C CA . ASP A 1 96 ? 11.673 9.323 -2.641 1.00 88.44 96 ASP A CA 1
ATOM 756 C C . ASP A 1 96 ? 10.698 8.140 -2.592 1.00 88.44 96 ASP A C 1
ATOM 758 O O . ASP A 1 96 ? 10.724 7.278 -3.467 1.00 88.44 96 ASP A O 1
ATOM 762 N N . VAL A 1 97 ? 9.745 8.151 -1.649 1.00 89.69 97 VAL A N 1
ATOM 763 C CA . VAL A 1 97 ? 8.687 7.127 -1.553 1.00 89.69 97 VAL A CA 1
ATOM 764 C C . VAL A 1 97 ? 7.871 7.067 -2.843 1.00 89.69 97 VAL A C 1
ATOM 766 O O . VAL A 1 97 ? 7.599 5.991 -3.367 1.00 89.69 97 VAL A O 1
ATOM 769 N N . ARG A 1 98 ? 7.481 8.220 -3.392 1.00 87.19 98 ARG A N 1
ATOM 770 C CA . ARG A 1 98 ? 6.704 8.299 -4.634 1.00 87.19 98 ARG A CA 1
ATOM 771 C C . ARG A 1 98 ? 7.478 7.721 -5.820 1.00 87.19 98 ARG A C 1
ATOM 773 O O . ARG A 1 98 ? 6.869 7.113 -6.696 1.00 87.19 98 ARG A O 1
ATOM 780 N N . HIS A 1 99 ? 8.791 7.939 -5.873 1.00 85.19 99 HIS A N 1
ATOM 781 C CA . HIS A 1 99 ? 9.664 7.409 -6.913 1.00 85.19 99 HIS A CA 1
ATOM 782 C C . HIS A 1 99 ? 9.852 5.896 -6.771 1.00 85.19 99 HIS A C 1
ATOM 784 O O . HIS A 1 99 ? 9.719 5.188 -7.767 1.00 85.19 99 HIS A O 1
ATOM 790 N N . ASP A 1 100 ? 10.075 5.399 -5.555 1.00 85.44 100 ASP A N 1
ATOM 791 C CA . ASP A 1 100 ? 10.147 3.963 -5.265 1.00 85.44 100 ASP A CA 1
ATOM 792 C C . ASP A 1 100 ? 8.852 3.253 -5.667 1.00 85.44 100 ASP A C 1
ATOM 794 O O . ASP A 1 100 ? 8.892 2.231 -6.348 1.00 85.44 100 ASP A O 1
ATOM 798 N N . LEU A 1 101 ? 7.696 3.861 -5.380 1.00 85.31 101 LEU A N 1
ATOM 799 C CA . LEU A 1 101 ? 6.393 3.357 -5.820 1.00 85.31 101 LEU A CA 1
ATOM 800 C C . LEU A 1 101 ? 6.168 3.433 -7.346 1.00 85.31 101 LEU A C 1
ATOM 802 O O . LEU A 1 101 ? 5.150 2.935 -7.821 1.00 85.31 101 LEU A O 1
ATOM 806 N N . LEU A 1 102 ? 7.075 4.020 -8.133 1.00 79.19 102 LEU A N 1
ATOM 807 C CA . LEU A 1 102 ? 7.081 3.899 -9.598 1.00 79.19 102 LEU A CA 1
ATOM 808 C C . LEU A 1 102 ? 8.042 2.820 -10.118 1.00 79.19 102 LEU A C 1
ATOM 810 O O . LEU A 1 102 ? 7.948 2.452 -11.293 1.00 79.19 102 LEU A O 1
ATOM 814 N N . LEU A 1 103 ? 9.005 2.365 -9.315 1.00 75.50 103 LEU A N 1
ATOM 815 C CA . LEU A 1 103 ? 9.970 1.350 -9.732 1.00 75.50 103 LEU A CA 1
ATOM 816 C C . LEU A 1 103 ? 9.302 -0.032 -9.714 1.00 75.50 103 LEU A C 1
ATOM 818 O O . LEU A 1 103 ? 8.573 -0.354 -8.784 1.00 75.50 103 LEU A O 1
ATOM 822 N N . LEU A 1 104 ? 9.519 -0.826 -10.771 1.00 57.84 104 LEU A N 1
ATOM 823 C CA . LEU A 1 104 ? 8.815 -2.095 -11.032 1.00 57.84 104 LEU A CA 1
ATOM 824 C C . LEU A 1 104 ? 9.265 -3.248 -10.117 1.00 57.84 104 LEU A C 1
ATOM 826 O O . LEU A 1 104 ? 8.493 -4.165 -9.870 1.00 57.84 104 LEU A O 1
ATOM 830 N N . GLU A 1 105 ? 10.508 -3.224 -9.639 1.00 50.09 105 GLU A N 1
ATOM 831 C CA . GLU A 1 105 ? 11.170 -4.407 -9.065 1.00 50.09 105 GLU A CA 1
ATOM 832 C C . GLU A 1 105 ? 10.672 -4.793 -7.661 1.00 50.09 105 GLU A C 1
ATOM 834 O O . GLU A 1 105 ? 10.806 -5.949 -7.280 1.00 50.09 105 GLU A O 1
ATOM 839 N N . ASN A 1 106 ? 10.032 -3.869 -6.935 1.00 60.88 106 ASN A N 1
ATOM 840 C CA . ASN A 1 106 ? 9.546 -4.075 -5.562 1.00 60.88 106 ASN A CA 1
ATOM 841 C C . ASN A 1 106 ? 8.026 -3.881 -5.420 1.00 60.88 106 ASN A C 1
ATOM 843 O O . ASN A 1 106 ? 7.537 -3.606 -4.325 1.00 60.88 106 ASN A O 1
ATOM 847 N N . GLN A 1 107 ? 7.264 -3.964 -6.515 1.00 71.62 107 GLN A N 1
ATOM 848 C CA . GLN A 1 107 ? 5.829 -3.689 -6.448 1.00 71.62 107 GLN A CA 1
ATOM 849 C C . GLN A 1 107 ? 5.027 -4.860 -5.924 1.00 71.62 107 GLN A C 1
ATOM 851 O O . GLN A 1 107 ? 5.270 -6.015 -6.262 1.00 71.62 107 GLN A O 1
ATOM 856 N N . ILE A 1 108 ? 4.004 -4.513 -5.155 1.00 84.56 108 ILE A N 1
ATOM 857 C CA . ILE A 1 108 ? 2.908 -5.408 -4.822 1.00 84.56 108 ILE A CA 1
ATOM 858 C C . ILE A 1 108 ? 2.091 -5.656 -6.095 1.00 84.56 108 ILE A C 1
ATOM 860 O O . ILE A 1 108 ? 1.724 -4.688 -6.771 1.00 84.56 108 ILE A O 1
ATOM 864 N N . PRO A 1 109 ? 1.752 -6.914 -6.419 1.00 87.31 109 PRO A N 1
ATOM 865 C CA . PRO A 1 109 ? 0.894 -7.215 -7.557 1.00 87.31 109 PRO A CA 1
ATOM 866 C C . PRO A 1 109 ? -0.451 -6.482 -7.474 1.00 87.31 109 PRO A C 1
ATOM 868 O O . PRO A 1 109 ? -1.058 -6.389 -6.403 1.00 87.31 109 PRO A O 1
ATOM 871 N N . MET A 1 110 ? -0.961 -5.980 -8.605 1.00 85.31 110 MET A N 1
ATOM 872 C CA . MET A 1 110 ? -2.151 -5.116 -8.606 1.00 85.31 110 MET A CA 1
ATOM 873 C C . MET A 1 110 ? -3.373 -5.813 -7.997 1.00 85.31 110 MET A C 1
ATOM 875 O O . MET A 1 110 ? -4.147 -5.194 -7.267 1.00 85.31 110 MET A O 1
ATOM 879 N N . PHE A 1 111 ? -3.539 -7.111 -8.243 1.00 88.38 111 PHE A N 1
ATOM 880 C CA . PHE A 1 111 ? -4.654 -7.880 -7.693 1.00 88.38 111 PHE A CA 1
ATOM 881 C C . PHE A 1 111 ? -4.634 -7.966 -6.155 1.00 88.38 111 PHE A C 1
ATOM 883 O O . PHE A 1 111 ? -5.696 -8.068 -5.538 1.00 88.38 111 PHE A O 1
ATOM 890 N N . VAL A 1 112 ? -3.461 -7.889 -5.513 1.00 90.94 112 VAL A N 1
ATOM 891 C CA . VAL A 1 112 ? -3.339 -7.812 -4.046 1.00 90.94 112 VAL A CA 1
ATOM 892 C C . VAL A 1 112 ? -3.858 -6.456 -3.566 1.00 90.94 112 VAL A C 1
ATOM 894 O O . VAL A 1 112 ? -4.710 -6.407 -2.679 1.00 90.94 112 VAL A O 1
ATOM 897 N N . LEU A 1 113 ? -3.441 -5.359 -4.211 1.00 89.88 113 LEU A N 1
ATOM 898 C CA . LEU A 1 113 ? -3.943 -4.013 -3.904 1.00 89.88 113 LEU A CA 1
ATOM 899 C C . LEU A 1 113 ? -5.454 -3.891 -4.129 1.00 89.88 113 LEU A C 1
ATOM 901 O O . LEU A 1 113 ? -6.141 -3.296 -3.305 1.00 89.88 113 LEU A O 1
ATOM 905 N N . GLN A 1 114 ? -5.989 -4.479 -5.200 1.00 89.56 114 GLN A N 1
ATOM 906 C CA . GLN A 1 114 ? -7.433 -4.523 -5.458 1.00 89.56 114 GLN A CA 1
ATOM 907 C C . GLN A 1 114 ? -8.186 -5.295 -4.373 1.00 89.56 114 GLN A C 1
ATOM 909 O O . GLN A 1 114 ? -9.253 -4.858 -3.940 1.00 89.56 114 GLN A O 1
ATOM 914 N N . THR A 1 115 ? -7.620 -6.416 -3.917 1.00 90.69 115 THR A N 1
ATOM 915 C CA . THR A 1 115 ? -8.197 -7.223 -2.836 1.00 90.69 115 THR A CA 1
ATOM 916 C C . THR A 1 115 ? -8.295 -6.394 -1.563 1.00 90.69 115 THR A C 1
ATOM 918 O O . THR A 1 115 ? -9.382 -6.264 -1.013 1.00 90.69 115 THR A O 1
ATOM 921 N N . LEU A 1 116 ? -7.197 -5.758 -1.147 1.00 90.38 116 LEU A N 1
ATOM 922 C CA . LEU A 1 116 ? -7.167 -4.882 0.028 1.00 90.38 116 LEU A CA 1
ATOM 923 C C . LEU A 1 116 ? -8.090 -3.663 -0.127 1.00 90.38 116 LEU A C 1
ATOM 925 O O . LEU A 1 116 ? -8.777 -3.275 0.817 1.00 90.38 116 LEU A O 1
ATOM 929 N N . PHE A 1 117 ? -8.150 -3.072 -1.322 1.00 88.69 117 PHE A N 1
ATOM 930 C CA . PHE A 1 117 ? -8.990 -1.909 -1.596 1.00 88.69 117 PHE A CA 1
ATOM 931 C C . PHE A 1 117 ? -10.480 -2.215 -1.424 1.00 88.69 117 PHE A C 1
ATOM 933 O O . PHE A 1 117 ? -11.199 -1.392 -0.859 1.00 88.69 117 PHE A O 1
ATOM 940 N N . ALA A 1 118 ? -10.932 -3.403 -1.839 1.00 87.62 118 ALA A N 1
ATOM 941 C CA . ALA A 1 118 ? -12.323 -3.832 -1.689 1.00 87.62 118 ALA A CA 1
ATOM 942 C C . ALA A 1 118 ? -12.777 -3.901 -0.220 1.00 87.62 118 ALA A C 1
ATOM 944 O O . ALA A 1 118 ? -13.948 -3.663 0.068 1.00 87.62 118 ALA A O 1
ATOM 945 N N . PHE A 1 119 ? -11.854 -4.184 0.701 1.00 80.75 119 PHE A N 1
ATOM 946 C CA . PHE A 1 119 ? -12.118 -4.156 2.140 1.00 80.75 119 PHE A CA 1
ATOM 947 C C . PHE A 1 119 ? -12.032 -2.768 2.747 1.00 80.75 119 PHE A C 1
ATOM 949 O O . PHE A 1 119 ? -12.635 -2.502 3.782 1.00 80.75 119 PHE A O 1
ATOM 956 N N . SER A 1 120 ? -11.257 -1.873 2.139 1.00 73.69 120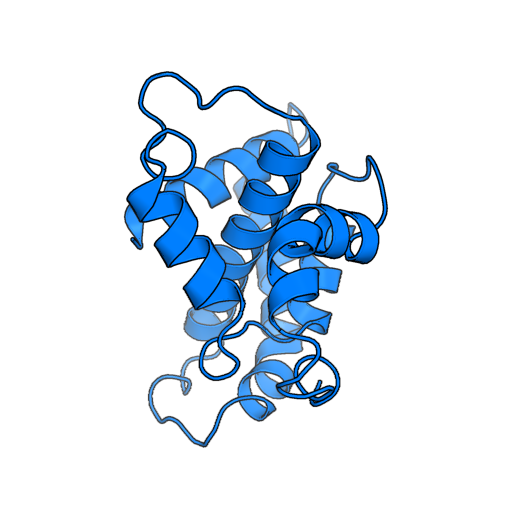 SER A N 1
ATOM 957 C CA . SER A 1 120 ? -11.127 -0.533 2.675 1.00 73.69 120 SER A CA 1
ATOM 958 C C . SER A 1 120 ? -12.477 0.191 2.573 1.00 73.69 120 SER A C 1
ATOM 960 O O . SER A 1 120 ? -13.041 0.331 1.488 1.00 73.69 120 SER A O 1
ATOM 962 N N . LEU A 1 121 ? -12.985 0.734 3.686 1.00 64.12 121 LEU A N 1
ATOM 963 C CA . LEU A 1 121 ? -14.160 1.631 3.710 1.00 64.12 121 LEU A CA 1
ATOM 964 C C . LEU A 1 121 ? -13.873 2.999 3.049 1.00 64.12 121 LEU A C 1
ATOM 966 O O . LEU A 1 121 ? -14.594 3.981 3.207 1.00 64.12 121 LEU A O 1
ATOM 970 N N . VAL A 1 122 ? -12.778 3.072 2.299 1.00 59.97 122 VAL A N 1
ATOM 971 C CA . VAL A 1 122 ? -12.147 4.262 1.753 1.00 59.97 122 VAL A CA 1
ATOM 972 C C . VAL A 1 122 ? -12.499 4.388 0.265 1.00 59.97 122 VAL A C 1
ATOM 974 O O . VAL A 1 122 ? -11.674 4.696 -0.586 1.00 59.97 122 VAL A O 1
ATOM 977 N N . GLN A 1 123 ? -13.760 4.136 -0.085 1.00 64.94 123 GLN A N 1
ATOM 978 C CA . GLN A 1 123 ? -14.223 4.129 -1.476 1.00 64.94 123 GLN A CA 1
ATOM 979 C C . GLN A 1 123 ? -14.794 5.493 -1.879 1.00 64.94 123 GLN A C 1
ATOM 981 O O . GLN A 1 123 ? -15.954 5.626 -2.255 1.00 64.94 123 GLN A O 1
ATOM 986 N N . THR A 1 124 ? -13.979 6.547 -1.787 1.00 66.19 124 THR A N 1
ATOM 987 C CA . THR A 1 124 ? -14.372 7.883 -2.277 1.00 66.19 124 THR A CA 1
ATOM 988 C C . THR A 1 124 ? -14.231 8.035 -3.795 1.00 66.19 124 THR A C 1
ATOM 990 O O . THR A 1 124 ? -14.774 8.979 -4.362 1.00 66.19 124 THR A O 1
ATOM 993 N N . CYS A 1 125 ? -13.494 7.131 -4.447 1.00 76.19 125 CYS A N 1
ATOM 994 C CA . CYS A 1 125 ? -13.342 6.976 -5.900 1.00 76.19 125 CYS A CA 1
ATOM 995 C C . CYS A 1 125 ? -12.748 5.586 -6.199 1.00 76.19 125 CYS A C 1
ATOM 997 O O . CYS A 1 125 ? -12.549 4.809 -5.266 1.00 76.19 125 CYS A O 1
ATOM 999 N N . THR A 1 126 ? -12.436 5.266 -7.457 1.00 87.69 126 THR A N 1
ATOM 1000 C CA . THR A 1 126 ? -11.819 3.975 -7.802 1.00 87.69 126 THR A CA 1
ATOM 1001 C C . THR A 1 126 ? -10.314 3.946 -7.490 1.00 87.69 126 THR A C 1
ATOM 1003 O O . THR A 1 126 ? -9.650 4.983 -7.481 1.00 87.69 126 THR A O 1
ATOM 1006 N N . LEU A 1 127 ? -9.741 2.755 -7.272 1.00 85.94 127 LEU A N 1
ATOM 1007 C CA . LEU A 1 127 ? -8.292 2.592 -7.082 1.00 85.94 127 LEU A CA 1
ATOM 1008 C C . LEU A 1 127 ? -7.463 3.198 -8.245 1.00 85.94 127 LEU A C 1
ATOM 1010 O O . LEU A 1 127 ? -6.514 3.933 -7.961 1.00 85.94 127 LEU A O 1
ATOM 1014 N N . PRO A 1 128 ? -7.814 2.993 -9.535 1.00 86.19 128 PRO A N 1
ATOM 1015 C CA . PRO A 1 128 ? -7.150 3.681 -10.643 1.00 86.19 128 PRO A CA 1
ATOM 1016 C C . PRO A 1 128 ? -7.185 5.209 -10.542 1.00 86.19 128 PRO A C 1
ATOM 1018 O O . PRO A 1 128 ? -6.168 5.846 -10.808 1.00 86.19 128 PRO A O 1
ATOM 1021 N N . ASP A 1 129 ? -8.304 5.804 -10.120 1.00 85.62 129 ASP A N 1
ATOM 1022 C CA . ASP A 1 129 ? -8.406 7.262 -9.965 1.00 85.62 129 ASP A CA 1
ATOM 1023 C C . ASP A 1 129 ? -7.438 7.778 -8.895 1.00 85.62 129 ASP A C 1
ATOM 1025 O O . ASP A 1 129 ? -6.773 8.799 -9.095 1.00 85.62 129 ASP A O 1
ATOM 1029 N N . MET A 1 130 ? -7.309 7.053 -7.775 1.00 87.25 130 MET A N 1
ATOM 1030 C CA . MET A 1 130 ? -6.346 7.390 -6.725 1.00 87.25 130 MET A CA 1
ATOM 1031 C C . MET A 1 130 ? -4.908 7.310 -7.238 1.00 87.25 130 MET A C 1
ATOM 1033 O O . MET A 1 130 ? -4.130 8.236 -7.021 1.00 87.25 130 MET A O 1
ATOM 1037 N N . ILE A 1 131 ? -4.565 6.241 -7.963 1.00 86.81 131 ILE A N 1
ATOM 1038 C CA . ILE A 1 131 ? -3.236 6.043 -8.558 1.00 86.81 131 ILE A CA 1
ATOM 1039 C C . ILE A 1 131 ? -2.933 7.162 -9.565 1.00 86.81 131 ILE A C 1
ATOM 1041 O O . ILE A 1 131 ? -1.882 7.799 -9.487 1.00 86.81 131 ILE A O 1
ATOM 1045 N N . ILE A 1 132 ? -3.854 7.466 -10.484 1.00 84.81 132 ILE A N 1
ATOM 1046 C CA . ILE A 1 132 ? -3.677 8.528 -11.486 1.00 84.81 132 ILE A CA 1
ATOM 1047 C C . ILE A 1 132 ? -3.526 9.889 -10.805 1.00 84.81 132 ILE A C 1
ATOM 1049 O O . ILE A 1 132 ? -2.630 10.654 -11.159 1.00 84.81 132 ILE A O 1
ATOM 1053 N N . SER A 1 133 ? -4.346 10.190 -9.797 1.00 85.94 133 SER A N 1
ATOM 1054 C CA . SER A 1 133 ? -4.228 11.427 -9.020 1.00 85.94 133 SER A CA 1
ATOM 1055 C C . SER A 1 133 ? -2.883 11.517 -8.292 1.00 85.94 133 SER A C 1
ATOM 1057 O O . SER A 1 133 ? -2.232 12.566 -8.294 1.00 85.94 133 SER A O 1
ATOM 1059 N N . PHE A 1 134 ? -2.434 10.406 -7.707 1.00 86.81 134 PHE A N 1
ATOM 1060 C CA . PHE A 1 134 ? -1.181 10.325 -6.973 1.00 86.81 134 PHE A CA 1
ATOM 1061 C C . PHE A 1 134 ? 0.043 10.404 -7.873 1.00 86.81 134 PHE A C 1
ATOM 1063 O O . PHE A 1 134 ? 1.044 10.968 -7.455 1.00 86.81 134 PHE A O 1
ATOM 1070 N N . PHE A 1 135 ? 0.005 9.912 -9.112 1.00 86.06 135 PHE A N 1
ATOM 1071 C CA . PHE A 1 135 ? 1.168 9.885 -10.010 1.00 86.06 135 PHE A CA 1
ATOM 1072 C C . PHE A 1 135 ? 1.108 10.885 -11.171 1.00 86.06 135 PHE A C 1
ATOM 1074 O O . PHE A 1 135 ? 2.130 11.094 -11.820 1.00 86.06 135 PHE A O 1
ATOM 1081 N N . GLY A 1 136 ? -0.023 11.550 -11.421 1.00 80.50 136 GLY A N 1
ATOM 1082 C CA . GLY A 1 136 ? -0.280 12.320 -12.649 1.00 80.50 136 GLY A CA 1
ATOM 1083 C C . GLY A 1 136 ? 0.811 13.329 -13.025 1.00 80.50 136 GLY A C 1
ATOM 1084 O O . GLY A 1 136 ? 1.257 13.365 -14.170 1.00 80.50 136 GLY A O 1
ATOM 1085 N N . ASN A 1 137 ? 1.338 14.076 -12.050 1.00 71.69 137 ASN A N 1
ATOM 1086 C CA . ASN A 1 137 ? 2.417 15.045 -12.297 1.00 71.69 137 ASN A CA 1
ATOM 1087 C C . ASN A 1 137 ? 3.764 14.394 -12.665 1.00 71.69 137 ASN A C 1
ATOM 1089 O O . ASN A 1 137 ? 4.574 15.028 -13.330 1.00 71.69 137 ASN A O 1
ATOM 1093 N N . MET A 1 138 ? 4.008 13.146 -12.253 1.00 70.56 138 MET A N 1
ATOM 1094 C CA . MET A 1 138 ? 5.213 12.393 -12.624 1.00 70.56 138 MET A CA 1
ATOM 1095 C C . MET A 1 138 ? 5.038 11.622 -13.934 1.00 70.56 138 MET A C 1
ATOM 1097 O O . MET A 1 138 ? 5.995 11.476 -14.690 1.00 70.56 138 MET A O 1
ATOM 1101 N N . LEU A 1 139 ? 3.823 11.154 -14.237 1.00 62.38 139 LEU A N 1
ATOM 1102 C CA . LEU A 1 139 ? 3.527 10.448 -15.488 1.00 62.38 139 LEU A CA 1
ATOM 1103 C C . LEU A 1 139 ? 3.635 11.373 -16.706 1.00 62.38 139 LEU A C 1
ATOM 1105 O O . LEU A 1 139 ? 4.133 10.939 -17.740 1.00 62.38 139 LEU A O 1
ATOM 1109 N N . ASN A 1 140 ? 3.307 12.661 -16.556 1.00 55.19 140 ASN A N 1
ATOM 1110 C CA . ASN A 1 140 ? 3.566 13.677 -17.584 1.00 55.19 140 ASN A CA 1
ATOM 1111 C C . ASN A 1 140 ? 5.067 13.855 -17.905 1.00 55.19 140 ASN A C 1
ATOM 1113 O O . ASN A 1 140 ? 5.399 14.307 -18.995 1.00 55.19 140 ASN A O 1
ATOM 1117 N N . PHE A 1 141 ? 5.973 13.469 -16.997 1.00 46.59 141 PHE A N 1
ATOM 1118 C CA . PHE A 1 141 ? 7.431 13.539 -17.184 1.00 46.59 141 PHE A CA 1
ATOM 1119 C C . PHE A 1 141 ? 8.038 12.222 -17.714 1.00 46.59 141 PHE A C 1
ATOM 1121 O O . PHE A 1 141 ? 9.163 12.210 -18.201 1.00 46.59 141 PHE A O 1
ATOM 1128 N N . LYS A 1 142 ? 7.301 11.101 -17.641 1.00 47.03 142 LYS A N 1
ATOM 1129 C CA . LYS A 1 142 ? 7.783 9.743 -17.971 1.00 47.03 142 LYS A CA 1
ATOM 1130 C C . LYS A 1 142 ? 7.127 9.110 -19.209 1.00 47.03 142 LYS A C 1
ATOM 1132 O O . LYS A 1 142 ? 7.371 7.933 -19.467 1.00 47.03 142 LYS A O 1
ATOM 1137 N N . LEU A 1 143 ? 6.354 9.852 -20.012 1.00 44.44 143 LEU A N 1
ATOM 1138 C CA . LEU A 1 143 ? 5.741 9.319 -21.246 1.00 44.44 143 LEU A CA 1
ATOM 1139 C C . LEU A 1 143 ? 6.753 8.805 -22.298 1.00 44.44 143 LEU A C 1
ATOM 1141 O O . LEU A 1 143 ? 6.337 8.101 -23.215 1.00 44.44 143 LEU A O 1
ATOM 1145 N N . GLU A 1 144 ? 8.060 9.045 -22.142 1.00 41.62 144 GLU A N 1
ATOM 1146 C CA . GLU A 1 144 ? 9.099 8.405 -22.968 1.00 41.62 144 GLU A CA 1
ATOM 1147 C C . GLU A 1 144 ? 9.677 7.093 -22.404 1.00 41.62 144 GLU A C 1
ATOM 1149 O O . GLU A 1 144 ? 10.400 6.400 -23.117 1.00 41.62 144 GLU A O 1
ATOM 1154 N N . ILE A 1 145 ? 9.345 6.664 -21.179 1.00 39.59 145 ILE A N 1
ATOM 1155 C CA . ILE A 1 145 ? 9.909 5.427 -20.611 1.00 39.59 145 ILE A CA 1
ATOM 1156 C C . ILE A 1 145 ? 8.801 4.495 -20.103 1.00 39.59 145 ILE A C 1
ATOM 1158 O O . ILE A 1 145 ? 8.425 4.485 -18.936 1.00 39.59 145 ILE A O 1
ATOM 1162 N N . ARG A 1 146 ? 8.370 3.636 -21.038 1.00 38.91 146 ARG A N 1
ATOM 1163 C CA . ARG A 1 146 ? 7.715 2.321 -20.875 1.00 38.91 146 ARG A CA 1
ATOM 1164 C C . ARG A 1 146 ? 6.270 2.265 -20.351 1.00 38.91 146 ARG A C 1
ATOM 1166 O O . ARG A 1 146 ? 5.986 2.137 -19.166 1.00 38.91 146 ARG A O 1
ATOM 1173 N N . LYS A 1 147 ? 5.371 2.073 -21.322 1.00 41.16 147 LYS A N 1
ATOM 1174 C CA . LYS A 1 147 ? 4.108 1.325 -21.212 1.00 41.16 147 LYS A CA 1
ATOM 1175 C C . LYS A 1 147 ? 4.359 -0.163 -20.879 1.00 41.16 147 LYS A C 1
ATOM 1177 O O . LYS A 1 147 ? 4.304 -0.969 -21.797 1.00 41.16 147 LYS A O 1
ATOM 1182 N N . VAL A 1 148 ? 4.681 -0.568 -19.644 1.00 45.62 148 VAL A N 1
ATOM 1183 C CA . VAL A 1 148 ? 4.771 -2.026 -19.330 1.00 45.62 148 VAL A CA 1
ATOM 1184 C C . VAL A 1 148 ? 4.360 -2.431 -17.900 1.00 45.62 148 VAL A C 1
ATOM 1186 O O . VAL A 1 148 ? 4.015 -3.585 -17.676 1.00 45.62 148 VAL A O 1
ATOM 1189 N N . CYS A 1 149 ? 4.346 -1.542 -16.911 1.00 45.38 149 CYS A N 1
ATOM 1190 C CA . CYS A 1 149 ? 4.614 -1.999 -15.538 1.00 45.38 149 CYS A CA 1
ATOM 1191 C C . CYS A 1 149 ? 3.442 -2.507 -14.669 1.00 45.38 149 CYS A C 1
ATOM 1193 O O . CYS A 1 149 ? 3.707 -2.941 -13.560 1.00 45.38 149 CYS A O 1
ATOM 1195 N N . TRP A 1 150 ? 2.191 -2.526 -15.142 1.00 48.66 150 TRP A N 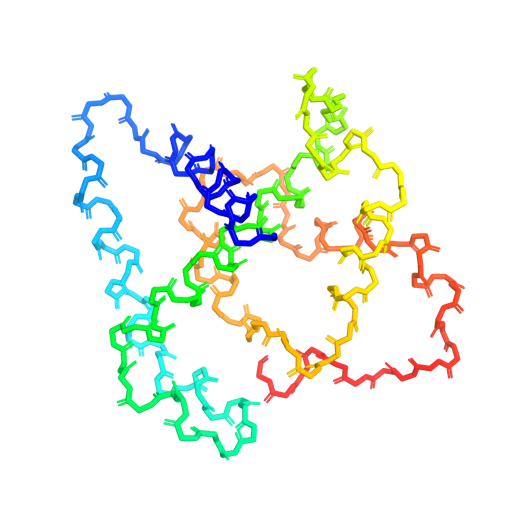1
ATOM 1196 C CA . TRP A 1 150 ? 1.043 -3.011 -14.339 1.00 48.66 150 TRP A CA 1
ATOM 1197 C C . TRP A 1 150 ? 0.307 -4.217 -14.946 1.00 48.66 150 TRP A C 1
ATOM 1199 O O . TRP A 1 150 ? -0.744 -4.597 -14.454 1.00 48.66 150 TRP A O 1
ATOM 1209 N N . ASN A 1 151 ? 0.836 -4.807 -16.026 1.00 42.34 151 ASN A N 1
ATOM 1210 C CA . ASN A 1 151 ? 0.156 -5.869 -16.789 1.00 42.34 151 ASN A CA 1
ATOM 1211 C C . ASN A 1 151 ? 0.843 -7.238 -16.695 1.00 42.34 151 ASN A C 1
ATOM 1213 O O . ASN A 1 151 ? 0.523 -8.129 -17.482 1.00 42.34 151 ASN A O 1
ATOM 1217 N N . ARG A 1 152 ? 1.829 -7.409 -15.805 1.00 50.16 152 ARG A N 1
ATOM 1218 C CA . ARG A 1 152 ? 2.473 -8.719 -15.625 1.00 50.16 152 ARG A CA 1
ATOM 1219 C C . ARG A 1 152 ? 1.768 -9.598 -14.592 1.00 50.16 152 ARG A C 1
ATOM 1221 O O . ARG A 1 152 ? 1.968 -10.803 -14.672 1.00 50.16 152 ARG A O 1
ATOM 1228 N N . CYS A 1 153 ? 0.930 -8.995 -13.743 1.00 50.09 153 CYS A N 1
ATOM 1229 C CA . CYS A 1 153 ? -0.176 -9.543 -12.950 1.00 50.09 153 CYS A CA 1
ATOM 1230 C C . CYS A 1 153 ? -0.983 -8.377 -12.353 1.00 50.09 153 CYS A C 1
ATOM 1232 O O . CYS A 1 153 ? -0.347 -7.371 -11.957 1.00 50.09 153 CYS A O 1
#

Sequence (153 aa):
MEDQKKSYTSSLLSRVIEPGETTDAAIKEITDKILDKAADARSCYAATHELDDDIRFAEMLLVDGCFILELLYRWQKKDHPKKGDAILGNTLVFLDVRHDLLLLENQIPMFVLQTLFAFSLVQTCTLPDMIISFFGNMLNFKLEIRKVCWNRC

Secondary structure (DSSP, 8-state):
-HHHHHHHHHHHHHHHS-TTS-HHHHHHHHHHHHHTTHHHHHHTS---GGG--HHHHHHHHHHHHHHHHHHHHHHHTTPPPPTT-TTTT-HHHHHHHHHHTT-STTPPPHHHHHHHHHH-S--SS-HHHHHHHHHHHHHHHHTTS-TTTTS--

Radius of gyration: 15.65 Å; Cα contacts (8 Å, |Δi|>4): 114; chains: 1; bounding box: 32×38×41 Å

Organism: NCBI:txid112253